Protein AF-S9QH68-F1 (afdb_monomer_lite)

Radius of gyration: 13.93 Å; chains: 1; bounding box: 38×31×34 Å

Sequence (95 aa):
MSVCTQVYGQNCQETPCPEGQKCHMWNTYSHPREAWGTCLIRCGEEHTPACSEGFVCQMSYCRKACDPAVPEVCGPHYKCDRYYEKFAWTCEPDM

Secondary structure (DSSP, 8-state):
-PPPPEEEE--TTTSPPPTTEEEEEE--TT-TTEEEEEEEEB-BTTBPSPPPTTEEEETTEEEEB--TTSTTTT-TTEEEE-SSTTSPPEEEE--

Foldseek 3Di:
DDQAAAEADDPCVVPPDPPQWDWDKDDDPVRNRYIYIDTWHFDDPPDDDAADPQFDQDPRTTFGADDQVDPQPLHPQWHQDDPDPPDGTGTHGND

Organism: Cystobacter fuscus (strain ATCC 25194 / DSM 2262 / NBRC 100088 / M29) (NCBI:txid1242864)

pLDDT: mean 81.28, std 8.47, range [40.97, 91.06]

Structure (mmCIF, N/CA/C/O backbone):
data_AF-S9QH68-F1
#
_entry.id   AF-S9QH68-F1
#
loop_
_atom_site.group_PDB
_atom_site.id
_atom_site.type_symbol
_atom_site.label_atom_id
_atom_site.label_alt_id
_atom_site.label_comp_id
_atom_site.label_asym_id
_atom_site.label_entity_id
_atom_site.label_seq_id
_atom_site.pdbx_PDB_ins_code
_atom_site.Cartn_x
_atom_site.Cartn_y
_atom_site.Cartn_z
_atom_site.occupancy
_atom_site.B_iso_or_equiv
_atom_site.auth_seq_id
_atom_site.auth_comp_id
_atom_site.auth_asym_id
_atom_site.auth_atom_id
_atom_site.pdbx_PDB_model_num
ATOM 1 N N . MET A 1 1 ? -21.156 17.078 -13.956 1.00 40.97 1 MET A N 1
ATOM 2 C CA . MET A 1 1 ? -21.064 15.635 -14.254 1.00 40.97 1 MET A CA 1
ATOM 3 C C . MET A 1 1 ? -20.164 15.021 -13.202 1.00 40.97 1 MET A C 1
ATOM 5 O O . MET A 1 1 ? -18.995 15.377 -13.167 1.00 40.97 1 MET A O 1
ATOM 9 N N . SER A 1 2 ? -20.706 14.189 -12.317 1.00 58.19 2 SER A N 1
ATOM 10 C CA . SER A 1 2 ? -19.890 13.416 -11.377 1.00 58.19 2 SER A CA 1
ATOM 11 C C . SER A 1 2 ? -19.462 12.138 -12.090 1.00 58.19 2 SER A C 1
ATOM 13 O O . SER A 1 2 ? -20.313 11.421 -12.612 1.00 58.19 2 SER A O 1
ATOM 15 N N . VAL A 1 3 ? -18.159 11.892 -12.195 1.00 61.84 3 VAL A N 1
ATOM 16 C CA . VAL A 1 3 ? -17.629 10.642 -12.750 1.00 61.84 3 VAL A CA 1
ATOM 17 C C . VAL A 1 3 ? -17.497 9.664 -11.590 1.00 61.84 3 VAL A C 1
ATOM 19 O O . VAL A 1 3 ? -16.876 9.995 -10.585 1.00 61.84 3 VAL A O 1
ATOM 22 N N . CYS A 1 4 ? -18.112 8.488 -11.703 1.00 69.75 4 CYS A N 1
ATOM 23 C CA . CYS A 1 4 ? -17.899 7.416 -10.738 1.00 69.75 4 CYS A CA 1
ATOM 24 C C . CYS A 1 4 ? -16.495 6.837 -10.945 1.00 69.75 4 CYS A C 1
ATOM 26 O O . CYS A 1 4 ? -16.156 6.429 -12.058 1.00 69.75 4 CYS A O 1
ATOM 28 N N . THR A 1 5 ? -15.706 6.814 -9.875 1.00 78.44 5 THR A N 1
ATOM 29 C CA . THR A 1 5 ? -14.387 6.178 -9.826 1.00 78.44 5 THR A CA 1
ATOM 30 C C . THR A 1 5 ? -14.539 4.801 -9.196 1.00 78.44 5 THR A C 1
ATOM 32 O O . THR A 1 5 ? -15.154 4.665 -8.139 1.00 78.44 5 THR A O 1
ATOM 35 N N . GLN A 1 6 ? -13.989 3.778 -9.836 1.00 84.44 6 GLN A N 1
ATOM 36 C CA . GLN A 1 6 ? -13.924 2.433 -9.294 1.00 84.44 6 GLN A CA 1
ATOM 37 C C . GLN A 1 6 ? -12.786 2.353 -8.277 1.00 84.44 6 GLN A C 1
ATOM 39 O O . GLN A 1 6 ? -11.638 2.641 -8.605 1.00 84.44 6 GLN A O 1
ATOM 44 N N . VAL A 1 7 ? -13.113 2.007 -7.032 1.00 83.31 7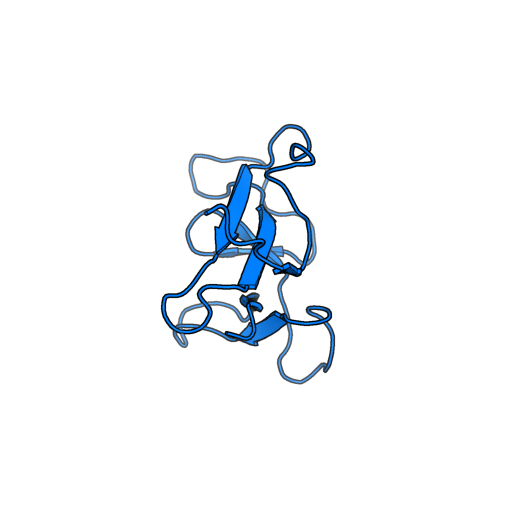 VAL A N 1
ATOM 45 C CA . VAL A 1 7 ? -12.128 1.905 -5.952 1.00 83.31 7 VAL A CA 1
ATOM 46 C C . VAL A 1 7 ? -11.741 0.445 -5.745 1.00 83.31 7 VAL A C 1
ATOM 48 O O . VAL A 1 7 ? -12.595 -0.387 -5.445 1.00 83.31 7 VAL A O 1
ATOM 51 N N . TYR A 1 8 ? -10.454 0.146 -5.878 1.00 85.75 8 TYR A N 1
ATOM 52 C CA . TYR A 1 8 ? -9.850 -1.135 -5.534 1.00 85.75 8 TYR A CA 1
ATOM 53 C C . TYR A 1 8 ? -9.270 -1.089 -4.118 1.00 85.75 8 TYR A C 1
ATOM 55 O O . TYR A 1 8 ? -8.771 -0.054 -3.675 1.00 85.75 8 TYR A O 1
ATOM 63 N N . GLY A 1 9 ? -9.333 -2.212 -3.400 1.00 82.56 9 GLY A N 1
ATOM 64 C CA . GLY A 1 9 ? -8.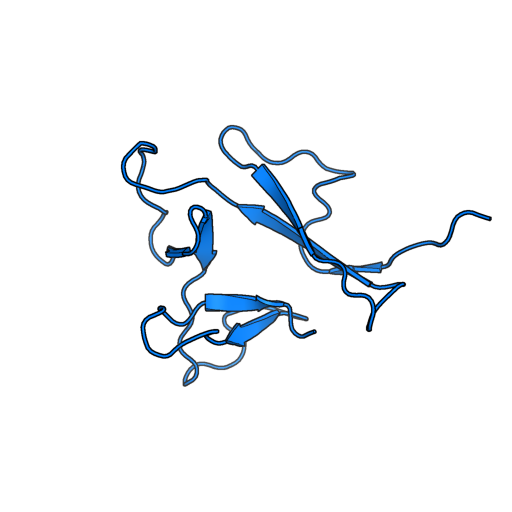951 -2.273 -1.989 1.00 82.56 9 GLY A CA 1
ATOM 65 C C . GLY A 1 9 ? -10.052 -1.753 -1.058 1.00 82.56 9 GLY A C 1
ATOM 66 O O . GLY A 1 9 ? -11.230 -2.057 -1.242 1.00 82.56 9 GLY A O 1
ATOM 67 N N . GLN A 1 10 ? -9.672 -0.995 -0.031 1.00 83.12 10 GLN A N 1
ATOM 68 C CA . GLN A 1 10 ? -10.588 -0.434 0.960 1.00 83.12 10 GLN A CA 1
ATOM 69 C C . GLN A 1 10 ? -10.958 1.008 0.606 1.00 83.12 10 GLN A C 1
ATOM 71 O O . GLN A 1 10 ? -10.108 1.899 0.625 1.00 83.12 10 GLN A O 1
ATOM 76 N N . ASN A 1 11 ? -12.245 1.264 0.349 1.0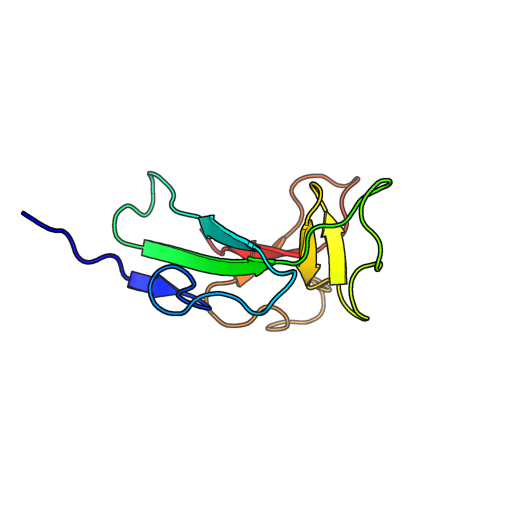0 82.94 11 ASN A N 1
ATOM 77 C CA . ASN A 1 11 ? -12.748 2.619 0.122 1.00 82.94 11 ASN A CA 1
ATOM 78 C C . ASN A 1 11 ? -12.805 3.408 1.436 1.00 82.94 11 ASN A C 1
ATOM 80 O O . ASN A 1 11 ? -13.849 3.522 2.081 1.00 82.94 11 ASN A O 1
ATOM 84 N N . CYS A 1 12 ? -11.656 3.959 1.821 1.00 82.50 12 CYS A N 1
ATOM 85 C CA . CYS A 1 12 ? -11.506 4.684 3.068 1.00 82.50 12 CYS A CA 1
ATOM 86 C C . CYS A 1 12 ? -12.078 6.116 3.051 1.00 82.50 12 CYS A C 1
ATOM 88 O O . CYS A 1 12 ? -12.068 6.792 4.081 1.00 82.50 12 CYS A O 1
ATOM 90 N N . GLN A 1 13 ? -12.578 6.579 1.893 1.00 80.38 13 GLN A N 1
ATOM 91 C CA . GLN A 1 13 ? -13.324 7.836 1.775 1.00 80.38 13 GLN A CA 1
ATOM 92 C C . GLN A 1 13 ? -14.799 7.672 2.145 1.00 80.38 13 GLN A C 1
ATOM 94 O O . GLN A 1 13 ? -15.368 8.578 2.745 1.00 80.38 13 GLN A O 1
ATOM 99 N N . GLU A 1 14 ? -15.411 6.535 1.802 1.00 83.62 14 GLU A N 1
ATOM 100 C CA . GLU A 1 14 ? -16.765 6.208 2.266 1.00 83.62 14 GLU A CA 1
ATOM 101 C C . GLU A 1 14 ? -16.756 5.569 3.655 1.00 83.62 14 GLU A C 1
ATOM 103 O O . GLU A 1 14 ? -17.568 5.927 4.504 1.00 83.62 14 GLU A O 1
ATOM 108 N N . THR A 1 15 ? -15.835 4.631 3.901 1.00 84.38 15 THR A N 1
ATOM 109 C CA . THR A 1 15 ? -15.736 3.919 5.180 1.00 84.38 15 THR A CA 1
ATOM 110 C C . THR A 1 15 ? -14.497 4.388 5.938 1.00 84.38 15 THR A C 1
ATOM 112 O O . THR A 1 15 ? -13.391 4.014 5.555 1.00 84.38 15 THR A O 1
ATOM 115 N N . PRO A 1 16 ? -14.629 5.187 7.008 1.00 83.25 16 PRO A N 1
ATOM 116 C CA . PRO A 1 16 ? -13.471 5.734 7.706 1.00 83.25 16 PRO A CA 1
ATOM 117 C C . PRO A 1 16 ? -12.543 4.629 8.220 1.00 83.25 16 PRO A C 1
ATOM 119 O O . PRO A 1 16 ? -12.987 3.567 8.662 1.00 83.25 16 PRO A O 1
ATOM 122 N N . CYS A 1 17 ? -11.237 4.888 8.155 1.00 86.06 17 CYS A N 1
ATOM 123 C CA . CYS A 1 17 ? -10.240 3.958 8.671 1.00 86.06 17 CYS A CA 1
ATOM 124 C C . CYS A 1 17 ? -10.346 3.809 10.201 1.00 86.06 17 CYS A C 1
ATOM 126 O O . CYS A 1 17 ? -10.757 4.754 10.879 1.00 86.06 17 CYS A O 1
ATOM 128 N N . PRO A 1 18 ? -9.926 2.655 10.753 1.00 82.94 18 PRO A N 1
ATOM 129 C CA . PRO A 1 18 ? -9.816 2.454 12.195 1.00 82.94 18 PRO A CA 1
ATOM 130 C C . PRO A 1 18 ? -8.906 3.492 12.861 1.00 82.94 18 PRO A C 1
ATOM 132 O O . PRO A 1 18 ? -8.041 4.089 12.215 1.00 82.94 18 PRO A O 1
ATOM 135 N N . GLU A 1 19 ? -9.060 3.672 14.173 1.00 79.06 19 GLU A N 1
ATOM 136 C CA . GLU A 1 19 ? -8.237 4.604 14.946 1.00 79.06 19 GLU A CA 1
ATOM 137 C C . GLU A 1 19 ? -6.734 4.307 14.773 1.00 79.06 19 GLU A C 1
ATOM 139 O O . GLU A 1 19 ? -6.302 3.153 14.772 1.00 79.06 19 GLU A O 1
ATOM 144 N N . GLY A 1 20 ? -5.935 5.357 14.553 1.00 76.25 20 GLY A N 1
ATOM 145 C CA . GLY A 1 20 ? -4.496 5.244 14.281 1.00 76.25 20 GLY A CA 1
ATOM 146 C C . GLY A 1 20 ? -4.120 4.920 12.827 1.00 76.25 20 GLY A C 1
ATOM 147 O O . GLY A 1 20 ? -2.936 4.953 12.485 1.00 76.25 20 GLY A O 1
ATOM 148 N N . GLN A 1 21 ? -5.094 4.665 11.947 1.00 85.38 21 GLN A N 1
ATOM 149 C CA . GLN A 1 21 ? -4.869 4.475 10.512 1.00 85.38 21 GLN A CA 1
ATOM 150 C C . GLN A 1 21 ? -5.262 5.721 9.718 1.00 85.38 21 GLN A C 1
ATOM 152 O O . GLN A 1 21 ? -6.224 6.422 10.029 1.00 85.38 21 GLN A O 1
ATOM 157 N N . LYS A 1 22 ? -4.517 5.995 8.649 1.00 85.81 22 LYS A N 1
ATOM 158 C CA . LYS A 1 22 ? -4.787 7.081 7.716 1.00 85.81 22 LYS A CA 1
ATOM 159 C C . LYS A 1 22 ? -5.301 6.513 6.401 1.00 85.81 22 LYS A C 1
ATOM 161 O O . LYS A 1 22 ? -4.712 5.584 5.851 1.00 85.81 22 LYS A O 1
ATOM 166 N N . CYS A 1 23 ? -6.372 7.115 5.892 1.00 86.44 23 CYS A N 1
ATOM 167 C CA . CYS A 1 23 ? -6.859 6.822 4.553 1.00 86.44 23 CYS A CA 1
ATOM 168 C C . CYS A 1 23 ? -5.836 7.293 3.523 1.00 86.44 23 CYS A C 1
ATOM 170 O O . CYS A 1 23 ? -5.482 8.477 3.486 1.00 86.44 23 CYS A O 1
ATOM 172 N N . HIS A 1 24 ? -5.365 6.360 2.706 1.00 86.62 24 HIS A N 1
ATOM 173 C CA . HIS A 1 24 ? -4.448 6.635 1.620 1.00 86.62 24 HIS A CA 1
ATOM 174 C C . HIS A 1 24 ? -5.087 6.174 0.311 1.00 86.62 24 HIS A C 1
ATOM 176 O O . HIS A 1 24 ? -5.351 4.989 0.115 1.00 86.62 24 HIS A O 1
ATOM 182 N N . MET A 1 25 ? -5.357 7.142 -0.563 1.00 85.38 25 MET A N 1
ATOM 183 C CA . MET A 1 25 ? -5.942 6.924 -1.881 1.00 85.38 25 MET A CA 1
ATOM 184 C C . MET A 1 25 ? -4.886 7.236 -2.936 1.00 85.38 25 MET A C 1
ATOM 186 O O . MET A 1 25 ? -4.329 8.336 -2.947 1.00 85.38 25 MET A O 1
ATOM 190 N N . TRP A 1 26 ? -4.631 6.294 -3.836 1.00 85.44 26 TRP A N 1
ATOM 191 C CA . TRP A 1 26 ? -3.872 6.539 -5.055 1.00 85.44 26 TRP A CA 1
ATOM 192 C C . TRP A 1 26 ? -4.829 6.646 -6.231 1.00 85.44 26 TRP A C 1
ATOM 194 O O . TRP A 1 26 ? -5.685 5.791 -6.433 1.00 85.44 26 TRP A O 1
ATOM 204 N N . ASN A 1 27 ? -4.663 7.695 -7.021 1.00 82.56 27 ASN A N 1
ATOM 205 C CA . ASN A 1 27 ? -5.288 7.848 -8.323 1.00 82.56 27 ASN A CA 1
ATOM 206 C C . ASN A 1 27 ? -4.215 8.404 -9.258 1.00 82.56 27 ASN A C 1
ATOM 208 O O . ASN A 1 27 ? -3.490 9.331 -8.887 1.00 82.56 27 ASN A O 1
ATOM 212 N N . THR A 1 28 ? -4.073 7.809 -10.437 1.00 72.31 28 THR A N 1
ATOM 213 C CA . THR A 1 28 ? -3.086 8.244 -11.427 1.00 72.31 28 THR A CA 1
ATOM 214 C C . THR A 1 28 ? -3.791 8.881 -12.608 1.00 72.31 28 THR A C 1
ATOM 216 O O . THR A 1 28 ? -4.919 8.528 -12.948 1.00 72.31 28 THR A O 1
ATOM 219 N N . TYR A 1 29 ? -3.094 9.795 -13.284 1.00 75.88 29 TYR A N 1
ATOM 220 C CA . TYR A 1 29 ? -3.585 10.388 -14.528 1.00 75.88 29 TYR A CA 1
ATOM 221 C C . TYR A 1 29 ? -3.849 9.340 -15.619 1.00 75.88 29 TYR A C 1
ATOM 223 O O . TYR A 1 29 ? -4.736 9.542 -16.445 1.00 75.88 29 TYR A O 1
ATOM 231 N N . SER A 1 30 ? -3.107 8.227 -15.610 1.00 78.50 30 SER A N 1
ATOM 232 C CA . SER A 1 30 ? -3.281 7.109 -16.545 1.00 78.50 30 SER A CA 1
ATOM 233 C C . SER A 1 30 ? -4.582 6.336 -16.306 1.00 78.50 30 SER A C 1
ATOM 235 O O . SER A 1 30 ? -5.156 5.806 -17.253 1.00 78.50 30 SER A O 1
ATOM 237 N N . HIS A 1 31 ? -5.081 6.334 -15.066 1.00 77.38 31 HIS A N 1
ATOM 238 C CA . HIS A 1 31 ? -6.284 5.619 -14.647 1.00 77.38 31 HIS A CA 1
ATOM 239 C C . HIS A 1 31 ? -7.303 6.579 -14.002 1.00 77.38 31 HIS A C 1
ATOM 241 O O . HIS A 1 31 ? -7.611 6.484 -12.814 1.00 77.38 31 HIS A O 1
ATOM 247 N N . PRO A 1 32 ? -7.885 7.523 -14.769 1.00 75.94 32 PRO A N 1
ATOM 248 C CA . PRO A 1 32 ? -8.711 8.603 -14.216 1.00 75.94 32 PRO A CA 1
ATOM 249 C C . PRO A 1 32 ? -10.050 8.125 -13.635 1.00 75.94 32 PRO A C 1
ATOM 251 O O . PRO A 1 32 ? -10.733 8.889 -12.957 1.00 75.94 32 PRO A O 1
ATOM 254 N N . ARG A 1 33 ? -10.449 6.880 -13.919 1.00 83.50 33 ARG A N 1
ATOM 255 C CA . ARG A 1 33 ? -11.676 6.254 -13.405 1.00 83.50 33 ARG A CA 1
ATOM 256 C C . ARG A 1 33 ? -11.401 5.178 -12.366 1.00 83.50 33 ARG A C 1
ATOM 258 O O . ARG A 1 33 ? -12.349 4.533 -11.937 1.00 83.50 33 ARG A O 1
ATOM 265 N N . GLU A 1 34 ? -10.153 4.987 -11.960 1.00 87.12 34 GLU A N 1
ATOM 266 C CA . GLU A 1 34 ? -9.784 3.958 -10.995 1.00 87.12 34 GLU A CA 1
ATOM 267 C C . GLU A 1 34 ? -8.971 4.576 -9.862 1.00 87.12 34 GLU A C 1
ATOM 269 O O . GLU A 1 34 ? -8.164 5.484 -10.059 1.00 87.12 34 GLU A O 1
ATOM 274 N N . ALA A 1 35 ? -9.210 4.111 -8.648 1.00 86.44 35 ALA A N 1
ATOM 275 C CA . ALA A 1 35 ? -8.451 4.526 -7.487 1.00 86.44 35 ALA A CA 1
ATOM 276 C C . ALA A 1 35 ? -8.159 3.319 -6.608 1.00 86.44 35 ALA A C 1
ATOM 278 O O . ALA A 1 35 ? -8.955 2.394 -6.516 1.00 86.44 35 ALA A O 1
ATOM 279 N N . TRP A 1 36 ? -7.028 3.351 -5.925 1.00 88.56 36 TRP A N 1
ATOM 280 C CA . TRP A 1 36 ? -6.623 2.322 -4.984 1.00 88.56 36 TRP A CA 1
ATOM 281 C C . TRP A 1 36 ? -6.701 2.916 -3.596 1.00 88.56 36 TRP A C 1
ATOM 283 O O . TRP A 1 36 ? -6.000 3.879 -3.289 1.00 88.56 36 TRP A O 1
ATOM 293 N N . GLY A 1 37 ? -7.585 2.367 -2.777 1.00 87.62 37 GLY A N 1
ATOM 294 C CA . GLY A 1 37 ? -7.797 2.803 -1.411 1.00 87.62 37 GLY A CA 1
ATOM 295 C C . GLY A 1 37 ? -7.238 1.793 -0.431 1.00 87.62 37 GLY A C 1
ATOM 296 O O . GLY A 1 37 ? -7.450 0.588 -0.555 1.00 87.62 37 GLY A O 1
ATOM 297 N N . THR A 1 38 ? -6.517 2.276 0.571 1.00 86.31 38 THR A N 1
ATOM 298 C CA . THR A 1 38 ? -6.132 1.437 1.700 1.00 86.31 38 THR A CA 1
ATOM 299 C C . THR A 1 38 ? -5.963 2.267 2.965 1.00 86.31 38 THR A C 1
ATOM 301 O O . THR A 1 38 ? -5.708 3.474 2.921 1.00 86.31 38 THR A O 1
ATOM 304 N N . CYS A 1 39 ? -6.111 1.612 4.108 1.00 86.56 39 CYS A N 1
ATOM 305 C CA . CYS A 1 39 ? -5.852 2.217 5.402 1.00 86.56 39 CYS A CA 1
ATOM 306 C C . CYS A 1 39 ? -4.436 1.852 5.843 1.00 86.56 39 CYS A C 1
ATOM 308 O O . CYS A 1 39 ? -4.110 0.678 6.008 1.00 86.56 39 CYS A O 1
ATOM 310 N N . LEU A 1 40 ? -3.582 2.862 6.015 1.00 85.81 4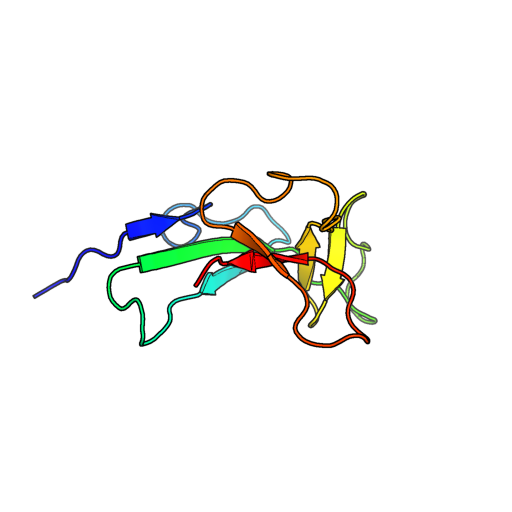0 LEU A N 1
ATOM 311 C CA . LEU A 1 40 ? -2.189 2.666 6.408 1.00 85.81 40 LEU A CA 1
ATOM 312 C C . LEU A 1 40 ? -1.928 3.260 7.782 1.00 85.81 40 LEU A C 1
ATOM 314 O O . LEU A 1 40 ? -2.329 4.385 8.080 1.00 85.81 40 LEU A O 1
ATOM 318 N N . ILE A 1 41 ? -1.176 2.534 8.599 1.00 86.00 41 ILE A N 1
ATOM 319 C CA . ILE A 1 41 ? -0.641 3.060 9.855 1.00 86.00 41 ILE A CA 1
ATOM 320 C C . ILE A 1 41 ? 0.568 3.938 9.524 1.00 86.00 41 ILE A C 1
ATOM 322 O O . ILE A 1 41 ? 1.378 3.586 8.665 1.00 86.00 41 ILE A O 1
ATOM 326 N N . ARG A 1 42 ? 0.696 5.091 10.182 1.00 83.69 42 ARG A N 1
ATOM 327 C CA . ARG A 1 42 ? 1.919 5.900 10.093 1.00 83.69 42 ARG A CA 1
ATOM 328 C C . ARG A 1 42 ? 3.032 5.266 10.912 1.00 83.69 42 ARG A C 1
ATOM 330 O O . ARG A 1 42 ? 2.800 4.844 12.036 1.00 83.69 42 ARG A O 1
ATOM 337 N N . CYS A 1 43 ? 4.237 5.259 10.366 1.00 85.06 43 CYS A N 1
ATOM 338 C CA . CYS A 1 43 ? 5.426 4.732 11.025 1.00 85.06 43 CYS A CA 1
ATOM 339 C C . CYS A 1 43 ? 6.622 5.665 10.809 1.00 85.06 43 CYS A C 1
ATOM 341 O O . CYS A 1 43 ? 6.630 6.474 9.879 1.00 85.06 43 CYS A O 1
ATOM 343 N N . GLY A 1 44 ? 7.636 5.560 11.665 1.00 76.62 44 GLY A N 1
ATOM 344 C CA . GLY A 1 44 ? 8.845 6.386 11.620 1.00 76.62 44 GLY A CA 1
ATOM 345 C C . GLY A 1 44 ? 9.367 6.688 13.022 1.00 76.62 44 GLY A C 1
ATOM 346 O O . GLY A 1 44 ? 8.776 6.241 14.000 1.00 76.62 44 GLY A O 1
ATOM 347 N N . GLU A 1 45 ? 10.455 7.453 13.124 1.00 64.56 45 GLU A N 1
ATOM 348 C CA . GLU A 1 45 ? 11.129 7.750 14.403 1.00 64.56 45 GLU A CA 1
ATOM 349 C C . GLU A 1 45 ? 10.210 8.407 15.451 1.00 64.56 45 GLU A C 1
ATOM 351 O O . GLU A 1 45 ? 10.350 8.132 16.639 1.00 64.56 45 GLU A O 1
ATOM 356 N N . GLU A 1 46 ? 9.224 9.205 15.027 1.00 64.75 46 GLU A N 1
ATOM 357 C CA . GLU A 1 46 ? 8.228 9.828 15.919 1.00 64.75 46 GLU A CA 1
ATOM 358 C C . GLU A 1 46 ? 6.960 8.985 16.151 1.00 64.75 46 GLU A C 1
ATOM 360 O O . GLU A 1 46 ? 6.139 9.330 17.000 1.00 64.75 46 GLU A O 1
ATOM 365 N N . HIS A 1 47 ? 6.761 7.892 15.409 1.00 61.12 47 HIS A N 1
ATOM 366 C CA . HIS A 1 47 ? 5.512 7.129 15.421 1.00 61.12 47 HIS A CA 1
ATOM 367 C C . HIS A 1 47 ? 5.744 5.690 15.891 1.00 61.12 47 HIS A C 1
ATOM 369 O O . HIS A 1 47 ? 6.074 4.802 15.105 1.00 61.12 47 HIS A O 1
ATOM 375 N N . THR A 1 48 ? 5.523 5.468 17.188 1.00 55.38 48 THR A N 1
ATOM 376 C CA . THR A 1 48 ? 5.252 4.154 17.783 1.00 55.38 48 THR A CA 1
ATOM 377 C C . THR A 1 48 ? 3.738 3.907 17.834 1.00 55.38 48 THR A C 1
ATOM 379 O O . THR A 1 48 ? 2.982 4.833 18.132 1.00 55.38 48 THR A O 1
ATOM 382 N N . PRO A 1 49 ? 3.262 2.675 17.570 1.00 59.69 49 PRO A N 1
ATOM 383 C CA . PRO A 1 49 ? 4.017 1.426 17.443 1.00 59.69 49 PRO A CA 1
ATOM 384 C C . PRO A 1 49 ? 4.670 1.210 16.069 1.00 59.69 49 PRO A C 1
ATOM 386 O O . PRO A 1 49 ? 4.269 1.785 15.059 1.00 59.69 49 PRO A O 1
ATOM 389 N N . ALA A 1 50 ? 5.675 0.328 16.047 1.00 70.94 50 ALA A N 1
ATOM 390 C CA . ALA A 1 50 ? 6.182 -0.247 14.808 1.00 70.94 50 ALA A CA 1
ATOM 391 C C . ALA A 1 50 ? 5.043 -0.948 14.051 1.00 70.94 50 ALA A C 1
ATOM 393 O O . ALA A 1 50 ? 4.066 -1.407 14.649 1.00 70.94 50 ALA A O 1
ATOM 394 N N . CYS A 1 51 ? 5.173 -1.020 12.730 1.00 81.06 51 CYS A N 1
ATOM 395 C CA . CYS A 1 51 ? 4.229 -1.728 11.880 1.00 81.06 51 CYS A CA 1
ATOM 396 C C . CYS A 1 51 ? 3.971 -3.152 12.390 1.00 81.06 51 CYS A C 1
ATOM 398 O O . CYS A 1 51 ? 4.881 -3.801 12.907 1.00 81.06 51 CYS A O 1
ATOM 400 N N . SER A 1 52 ? 2.732 -3.628 12.247 1.00 81.62 52 SER A N 1
ATOM 401 C CA . SER A 1 52 ? 2.365 -5.000 12.607 1.00 81.62 52 SER A CA 1
ATOM 402 C C . SER A 1 52 ? 3.232 -6.026 11.870 1.00 81.62 52 SER A C 1
ATOM 404 O O . SER A 1 52 ? 3.813 -5.731 10.825 1.00 81.62 52 SER A O 1
ATOM 406 N N . GLU A 1 53 ? 3.302 -7.249 12.395 1.00 81.00 53 GLU A N 1
ATOM 407 C CA . GLU A 1 53 ? 4.038 -8.333 11.743 1.00 81.00 53 GLU A CA 1
ATOM 408 C C . GLU A 1 53 ? 3.575 -8.519 10.286 1.00 81.00 53 GLU A C 1
ATOM 410 O O . GLU A 1 53 ? 2.380 -8.489 9.987 1.00 81.00 53 GLU A O 1
ATOM 415 N N . GLY A 1 54 ? 4.533 -8.639 9.363 1.00 82.69 54 GLY A N 1
ATOM 416 C CA . GLY A 1 54 ? 4.261 -8.676 7.923 1.00 82.69 54 GLY A CA 1
ATOM 417 C C . GLY A 1 54 ? 4.084 -7.304 7.257 1.00 82.69 54 GLY A C 1
ATOM 418 O O . GLY A 1 54 ? 3.810 -7.247 6.059 1.00 82.69 54 GLY A O 1
ATOM 419 N N . PHE A 1 55 ? 4.270 -6.199 7.984 1.00 87.81 55 PHE A N 1
ATOM 420 C CA . PHE A 1 55 ? 4.302 -4.847 7.429 1.00 87.81 55 PHE A CA 1
ATOM 421 C C . PHE A 1 55 ? 5.673 -4.203 7.640 1.00 87.81 55 PHE A C 1
ATOM 423 O O . PHE A 1 55 ? 6.289 -4.324 8.696 1.00 87.81 55 PHE A O 1
ATOM 430 N N . VAL A 1 56 ? 6.140 -3.472 6.633 1.00 88.06 56 VAL A N 1
ATOM 431 C CA . VAL A 1 56 ? 7.395 -2.717 6.667 1.00 88.06 56 VAL A CA 1
ATOM 432 C C . VAL A 1 56 ? 7.108 -1.228 6.606 1.00 88.06 56 VAL A C 1
ATOM 434 O O . VAL A 1 56 ? 6.196 -0.776 5.909 1.00 88.06 56 VAL A O 1
ATOM 437 N N . CYS A 1 57 ? 7.899 -0.452 7.343 1.00 86.56 57 CYS A N 1
ATOM 438 C CA . CYS A 1 57 ? 7.795 0.993 7.286 1.00 86.56 57 CYS A CA 1
ATOM 439 C C . CYS A 1 57 ? 8.445 1.513 6.004 1.00 86.56 57 CYS A C 1
ATOM 441 O O . CYS A 1 57 ? 9.667 1.473 5.860 1.00 86.56 57 CYS A O 1
ATOM 443 N N . GLN A 1 58 ? 7.634 2.009 5.073 1.00 84.44 58 GLN A N 1
ATOM 444 C CA . GLN A 1 58 ? 8.102 2.558 3.807 1.00 84.44 58 GLN A CA 1
ATOM 445 C C . GLN A 1 58 ? 7.437 3.917 3.566 1.00 84.44 58 GLN A C 1
ATOM 447 O O . GLN A 1 58 ? 6.219 4.052 3.644 1.00 84.44 58 GLN A O 1
ATOM 452 N N . MET A 1 59 ? 8.244 4.949 3.293 1.00 80.38 59 MET A N 1
ATOM 453 C CA . MET A 1 59 ? 7.763 6.331 3.107 1.00 80.38 59 MET A CA 1
ATOM 454 C C . MET A 1 59 ? 6.860 6.831 4.256 1.00 80.38 59 MET A C 1
ATOM 456 O O . MET A 1 59 ? 5.860 7.503 4.015 1.00 80.38 59 MET A O 1
ATOM 460 N N . SER A 1 60 ? 7.201 6.482 5.500 1.00 84.44 60 SER A N 1
ATOM 461 C CA . SER A 1 60 ? 6.446 6.826 6.719 1.00 84.44 60 SER A CA 1
ATOM 462 C C . SER A 1 60 ? 5.067 6.166 6.869 1.00 84.44 60 SER A C 1
ATOM 464 O O . SER A 1 60 ? 4.267 6.584 7.710 1.00 84.44 60 SER A O 1
ATOM 466 N N . TYR A 1 61 ? 4.785 5.118 6.092 1.00 86.44 61 TYR A N 1
ATOM 467 C CA . TYR A 1 61 ? 3.573 4.316 6.224 1.00 86.44 61 TYR A CA 1
ATOM 468 C C . TYR A 1 61 ? 3.893 2.822 6.276 1.00 86.44 61 TYR A C 1
ATOM 470 O O . TYR A 1 61 ? 4.801 2.332 5.606 1.00 86.44 61 TYR A O 1
ATOM 478 N N . CYS A 1 62 ? 3.127 2.090 7.074 1.00 87.75 62 CYS A N 1
ATOM 479 C CA . CYS A 1 62 ? 3.206 0.643 7.159 1.00 87.75 62 CYS A CA 1
ATOM 480 C C . CYS A 1 62 ? 2.588 0.027 5.918 1.00 87.75 62 CYS A C 1
ATOM 482 O O . CYS A 1 62 ? 1.370 0.032 5.768 1.00 87.75 62 CYS A O 1
ATOM 484 N N . ARG A 1 63 ? 3.424 -0.517 5.041 1.00 87.75 63 ARG A N 1
ATOM 485 C CA . ARG A 1 63 ? 2.984 -1.220 3.837 1.00 87.75 63 ARG A CA 1
ATOM 486 C C . ARG A 1 63 ? 3.177 -2.710 4.025 1.00 87.75 63 ARG A C 1
ATOM 488 O O . ARG A 1 63 ? 4.140 -3.134 4.662 1.00 87.75 63 ARG A O 1
ATOM 495 N N . LYS A 1 64 ? 2.251 -3.504 3.492 1.00 87.38 64 LYS A N 1
ATOM 496 C CA . LYS A 1 64 ? 2.343 -4.961 3.566 1.00 87.38 64 LYS A CA 1
ATOM 497 C C . LYS A 1 64 ? 3.605 -5.404 2.830 1.00 87.38 64 LYS A C 1
ATOM 499 O O . LYS A 1 64 ? 3.783 -5.050 1.663 1.00 87.38 64 LYS A O 1
ATOM 504 N N . ALA A 1 65 ? 4.474 -6.127 3.526 1.00 89.31 65 ALA A N 1
ATOM 505 C CA . ALA A 1 65 ? 5.644 -6.737 2.925 1.00 89.31 65 ALA A CA 1
ATOM 506 C C . ALA A 1 65 ? 5.191 -7.866 2.002 1.00 89.31 65 ALA A C 1
ATOM 508 O O . ALA A 1 65 ? 4.257 -8.609 2.315 1.00 89.31 65 ALA A O 1
ATOM 509 N N . CYS A 1 66 ? 5.855 -7.992 0.867 1.00 90.12 66 CYS A N 1
ATOM 510 C CA . CYS A 1 66 ? 5.609 -9.072 -0.068 1.00 90.12 66 CYS A CA 1
ATOM 511 C C . CYS A 1 66 ? 6.933 -9.656 -0.531 1.00 90.12 66 CYS A C 1
ATOM 513 O O . CYS A 1 66 ? 7.970 -8.997 -0.479 1.00 90.12 66 CYS A O 1
ATOM 515 N N . ASP A 1 67 ? 6.879 -10.901 -0.981 1.00 87.00 67 ASP A N 1
ATOM 516 C CA . ASP A 1 67 ? 7.999 -11.538 -1.645 1.00 87.00 67 ASP A CA 1
ATOM 517 C C . ASP A 1 67 ? 7.624 -11.704 -3.122 1.00 87.00 67 ASP A C 1
ATOM 519 O O . ASP A 1 67 ? 6.584 -12.305 -3.401 1.00 87.00 67 ASP A O 1
ATOM 523 N N . PRO A 1 68 ? 8.411 -11.178 -4.076 1.00 84.19 68 PRO A N 1
ATOM 524 C CA . PRO A 1 68 ? 8.117 -11.331 -5.499 1.00 84.19 68 PRO A CA 1
ATOM 525 C C . PRO A 1 68 ? 8.146 -12.799 -5.959 1.00 84.19 68 PRO A C 1
ATOM 527 O O . PRO A 1 68 ? 7.591 -13.112 -7.010 1.00 84.19 68 PRO A O 1
ATOM 530 N N . ALA A 1 69 ? 8.764 -13.706 -5.192 1.00 85.00 69 ALA A N 1
ATOM 531 C CA . ALA A 1 69 ? 8.718 -15.142 -5.454 1.00 85.00 69 ALA A CA 1
ATOM 532 C C . ALA A 1 69 ? 7.381 -15.786 -5.047 1.00 85.00 69 ALA A C 1
ATOM 534 O O . ALA A 1 69 ? 7.092 -16.903 -5.482 1.00 85.00 69 ALA A O 1
ATOM 535 N N . VAL A 1 70 ? 6.567 -15.110 -4.227 1.00 81.00 70 VAL A N 1
ATOM 536 C CA . VAL A 1 70 ? 5.259 -15.601 -3.786 1.00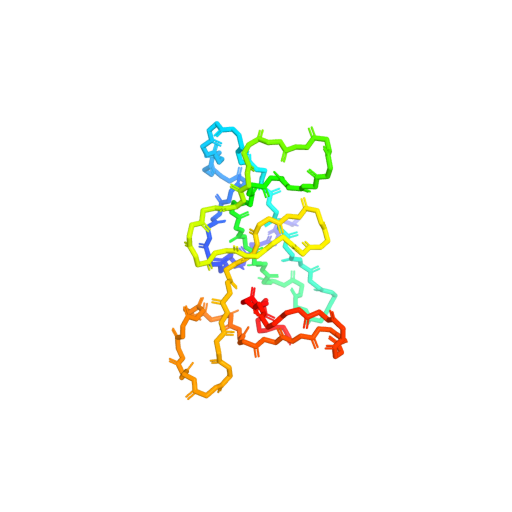 81.00 70 VAL A CA 1
ATOM 537 C C . VAL A 1 70 ? 4.156 -14.841 -4.533 1.00 81.00 70 VAL A C 1
ATOM 539 O O . VAL A 1 70 ? 3.893 -13.671 -4.237 1.00 81.00 70 VAL A O 1
ATOM 542 N N . PRO A 1 71 ? 3.481 -15.480 -5.502 1.00 71.31 71 PRO A N 1
ATOM 543 C CA . PRO A 1 71 ? 2.389 -14.840 -6.222 1.00 71.31 71 PRO A CA 1
ATOM 544 C C . PRO A 1 71 ? 1.197 -14.553 -5.292 1.00 71.31 71 PRO A C 1
ATOM 546 O O . PRO A 1 71 ? 0.971 -15.246 -4.303 1.00 71.31 71 PRO A O 1
ATOM 549 N N . GLU A 1 72 ? 0.433 -13.508 -5.620 1.00 73.69 72 GLU A N 1
ATOM 550 C CA . GLU A 1 72 ? -0.859 -13.156 -4.999 1.00 73.69 72 GLU A CA 1
ATOM 551 C C . GLU A 1 72 ? -0.848 -12.723 -3.515 1.00 73.69 72 GLU A C 1
ATOM 553 O O . GLU A 1 72 ? -1.906 -12.534 -2.916 1.00 73.69 72 GLU A O 1
ATOM 558 N N . VAL A 1 73 ? 0.314 -12.439 -2.912 1.00 82.00 73 VAL A N 1
ATOM 559 C CA . VAL A 1 73 ? 0.395 -11.941 -1.515 1.00 82.00 73 VAL A CA 1
ATOM 560 C C . VAL A 1 73 ? -0.345 -10.611 -1.308 1.00 82.00 73 VAL A C 1
ATOM 562 O O . VAL A 1 73 ? -0.872 -10.339 -0.222 1.00 82.00 73 VAL A O 1
ATOM 565 N N . CYS A 1 74 ? -0.382 -9.770 -2.339 1.00 81.69 74 CYS A N 1
ATOM 566 C CA . CYS A 1 74 ? -0.880 -8.399 -2.264 1.00 81.69 74 CYS A CA 1
ATOM 567 C C . CYS A 1 74 ? -2.381 -8.251 -2.516 1.00 81.69 74 CYS A C 1
ATOM 569 O O . CYS A 1 74 ? -2.953 -7.219 -2.167 1.00 81.69 74 CYS A O 1
ATOM 571 N N . GLY A 1 75 ? -3.026 -9.304 -3.018 1.00 80.62 75 GLY A N 1
ATOM 572 C CA . GLY A 1 75 ? -4.428 -9.273 -3.406 1.00 80.62 75 GLY A CA 1
ATOM 573 C C . GLY A 1 75 ? -4.664 -8.639 -4.784 1.00 80.62 75 GLY A C 1
ATOM 574 O O . GLY A 1 75 ? -3.730 -8.193 -5.449 1.00 80.62 75 GLY A O 1
ATOM 575 N N . PRO A 1 76 ? -5.925 -8.628 -5.240 1.00 80.12 76 PRO A N 1
ATOM 576 C CA . PRO A 1 76 ? -6.284 -8.163 -6.575 1.00 80.12 76 PRO A CA 1
ATOM 577 C C . PRO A 1 76 ? -6.011 -6.663 -6.738 1.00 80.12 76 PRO A C 1
ATOM 579 O O . PRO A 1 76 ? -6.290 -5.879 -5.833 1.00 80.12 76 PRO A O 1
ATOM 582 N N . HIS A 1 77 ? -5.510 -6.271 -7.914 1.00 82.69 77 HIS A N 1
ATOM 583 C CA . HIS A 1 77 ? -5.110 -4.896 -8.264 1.00 82.69 77 HIS A CA 1
ATOM 584 C C . HIS A 1 77 ? -3.924 -4.333 -7.465 1.00 82.69 77 HIS A C 1
ATOM 586 O O . HIS A 1 77 ? -3.654 -3.134 -7.531 1.00 82.69 77 HIS A O 1
ATOM 592 N N . TYR A 1 78 ? -3.191 -5.183 -6.746 1.00 86.75 78 TYR A N 1
ATOM 593 C CA . TYR A 1 78 ? -1.919 -4.838 -6.126 1.00 86.75 78 TYR A CA 1
ATOM 594 C C . TYR A 1 78 ? -0.851 -5.838 -6.570 1.00 86.75 78 TYR A C 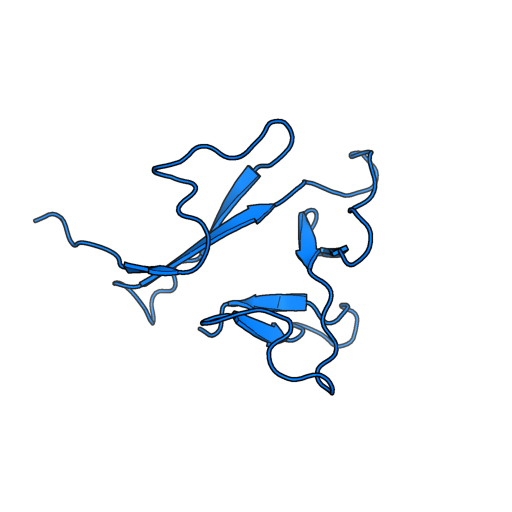1
ATOM 596 O O . TYR A 1 78 ? -1.077 -7.048 -6.578 1.00 86.75 78 TYR A O 1
ATOM 604 N N . LYS A 1 79 ? 0.334 -5.335 -6.905 1.00 87.62 79 LYS A N 1
ATOM 605 C CA . LYS A 1 79 ? 1.506 -6.137 -7.257 1.00 87.62 79 LYS A CA 1
ATOM 606 C C . LYS A 1 79 ? 2.587 -5.994 -6.198 1.00 87.62 79 LYS A C 1
ATOM 608 O O . LYS A 1 79 ? 2.663 -4.996 -5.484 1.00 87.62 79 LYS A O 1
ATOM 613 N N . CYS A 1 80 ? 3.429 -7.016 -6.098 1.00 89.88 80 CYS A N 1
ATOM 614 C CA . CYS A 1 80 ? 4.634 -6.909 -5.299 1.00 89.88 80 CYS A CA 1
ATOM 615 C C . CYS A 1 80 ? 5.673 -6.104 -6.079 1.00 89.88 80 CYS A C 1
ATOM 617 O O . CYS A 1 80 ? 6.173 -6.575 -7.100 1.00 89.88 80 CYS A O 1
ATOM 619 N N . ASP A 1 81 ? 5.971 -4.892 -5.618 1.00 88.44 81 ASP A N 1
ATOM 620 C CA . ASP A 1 81 ? 6.864 -3.964 -6.308 1.00 88.44 81 ASP A CA 1
ATOM 621 C C . ASP A 1 81 ? 7.828 -3.287 -5.318 1.00 88.44 81 ASP A C 1
ATOM 623 O O . ASP A 1 81 ? 7.640 -3.313 -4.096 1.00 88.44 81 ASP A O 1
ATOM 627 N N . ARG A 1 82 ? 8.904 -2.697 -5.844 1.00 87.88 82 ARG A N 1
ATOM 628 C CA . ARG A 1 82 ? 9.801 -1.816 -5.097 1.00 87.88 82 ARG A CA 1
ATOM 629 C C . ARG A 1 82 ? 10.256 -0.673 -6.002 1.00 87.88 82 ARG A C 1
ATOM 631 O O . ARG A 1 82 ? 10.890 -0.887 -7.030 1.00 87.88 82 ARG A O 1
ATOM 638 N N . TYR A 1 83 ? 10.046 0.564 -5.553 1.00 80.56 83 TYR A N 1
ATOM 639 C CA . TYR A 1 83 ? 10.469 1.749 -6.313 1.00 80.56 83 TYR A CA 1
ATOM 640 C C . TYR A 1 83 ? 11.986 1.838 -6.519 1.00 80.56 83 TYR A C 1
ATOM 642 O O . TYR A 1 83 ? 12.449 2.367 -7.524 1.00 80.56 83 TYR A O 1
ATOM 650 N N . TYR A 1 84 ? 12.773 1.373 -5.544 1.00 81.50 84 TYR A N 1
ATOM 651 C CA . TYR A 1 84 ? 14.233 1.369 -5.607 1.00 81.50 84 TYR A CA 1
ATOM 652 C C . TYR A 1 84 ? 14.777 0.151 -4.869 1.00 81.50 84 TYR A C 1
ATOM 654 O O . TYR A 1 84 ? 14.168 -0.316 -3.911 1.00 81.50 84 TYR A O 1
ATOM 662 N N . GLU A 1 85 ? 15.973 -0.306 -5.239 1.00 83.12 85 GLU A N 1
ATOM 663 C CA . GLU A 1 85 ? 16.613 -1.477 -4.620 1.00 83.12 85 GLU A CA 1
ATOM 664 C C . GLU A 1 85 ? 16.858 -1.322 -3.114 1.00 83.12 85 GLU A C 1
ATOM 666 O O . GLU A 1 85 ? 16.869 -2.309 -2.384 1.00 83.12 85 GLU A O 1
ATOM 671 N N . LYS A 1 86 ? 17.007 -0.076 -2.648 1.00 83.19 86 LYS A N 1
ATOM 672 C CA . LYS A 1 86 ? 17.143 0.271 -1.226 1.00 83.19 86 LYS A CA 1
ATOM 673 C C . LYS A 1 86 ? 15.855 0.094 -0.416 1.00 83.19 86 LYS A C 1
ATOM 675 O O . LYS A 1 86 ? 15.906 0.135 0.808 1.00 83.19 86 LYS A O 1
ATOM 680 N N . PHE A 1 87 ? 14.703 -0.014 -1.077 1.00 83.44 87 PHE A N 1
ATOM 681 C CA . PHE A 1 87 ? 13.420 -0.201 -0.417 1.00 83.44 87 PHE A CA 1
ATOM 682 C C . PHE A 1 87 ? 13.057 -1.685 -0.363 1.00 83.44 87 PHE A C 1
ATOM 684 O O . PHE A 1 87 ? 13.353 -2.454 -1.279 1.00 83.44 87 PHE A O 1
ATOM 691 N N . ALA A 1 88 ? 12.397 -2.075 0.728 1.00 85.81 88 ALA A N 1
ATOM 692 C CA . ALA A 1 88 ? 11.798 -3.395 0.849 1.00 85.81 88 ALA A CA 1
ATOM 693 C C . ALA A 1 88 ? 10.679 -3.573 -0.187 1.00 85.81 88 ALA A C 1
ATOM 695 O O . ALA A 1 88 ? 10.017 -2.600 -0.552 1.00 85.81 88 ALA A O 1
ATOM 696 N N . TRP A 1 89 ? 10.470 -4.813 -0.620 1.00 90.38 89 TRP A N 1
ATOM 697 C CA . TRP A 1 89 ? 9.345 -5.195 -1.464 1.00 90.38 89 TRP A CA 1
ATOM 698 C C . TRP A 1 89 ? 8.031 -5.002 -0.711 1.00 90.38 89 TRP A C 1
ATOM 700 O O . TRP A 1 89 ? 7.844 -5.532 0.391 1.00 90.38 89 TRP A O 1
ATOM 710 N N . THR A 1 90 ? 7.135 -4.216 -1.296 1.00 91.06 90 THR A N 1
ATOM 711 C CA . THR A 1 90 ? 5.835 -3.894 -0.714 1.00 91.06 90 THR A CA 1
ATOM 712 C C . THR A 1 90 ? 4.722 -4.110 -1.718 1.00 91.06 90 THR A C 1
ATOM 714 O O . THR A 1 90 ? 4.922 -4.086 -2.931 1.00 91.06 90 THR A O 1
ATOM 717 N N . CYS A 1 91 ? 3.525 -4.340 -1.193 1.00 88.62 91 CYS A N 1
ATOM 718 C CA . CYS A 1 91 ? 2.327 -4.365 -2.010 1.00 88.62 91 CYS A CA 1
ATOM 719 C C . CYS A 1 91 ? 2.003 -2.956 -2.487 1.00 88.62 91 CYS A C 1
ATOM 721 O O . CYS A 1 91 ? 1.491 -2.135 -1.722 1.00 88.62 91 CYS A O 1
ATOM 723 N N . GLU A 1 92 ? 2.305 -2.701 -3.751 1.00 86.94 92 GLU A N 1
ATOM 724 C CA . GLU A 1 92 ? 2.014 -1.451 -4.429 1.00 86.94 92 GLU A CA 1
ATOM 725 C C . GLU A 1 92 ? 0.809 -1.637 -5.358 1.00 86.94 92 GLU A C 1
ATOM 727 O O . GLU A 1 92 ? 0.545 -2.748 -5.825 1.00 86.94 92 GLU A O 1
ATOM 732 N N . PRO A 1 93 ? 0.044 -0.572 -5.625 1.00 85.06 93 PRO A N 1
ATOM 733 C CA . PRO A 1 93 ? -1.020 -0.622 -6.619 1.00 85.06 93 PRO A CA 1
ATOM 734 C C . PRO A 1 93 ? -0.491 -1.093 -7.984 1.00 85.06 93 PRO A C 1
ATOM 736 O O . PRO A 1 93 ? 0.540 -0.605 -8.452 1.00 85.06 93 PRO A O 1
ATOM 739 N N . ASP A 1 94 ? -1.204 -2.011 -8.641 1.00 82.69 94 ASP A N 1
ATOM 740 C CA . ASP A 1 94 ? -0.916 -2.415 -10.024 1.00 82.69 94 ASP A CA 1
ATOM 741 C C . ASP A 1 94 ? -1.490 -1.385 -11.007 1.00 82.69 94 ASP A C 1
ATOM 743 O O . ASP A 1 94 ? -2.480 -1.623 -11.693 1.00 82.69 94 ASP A O 1
ATOM 747 N N . MET A 1 95 ? -0.896 -0.193 -10.967 1.00 75.06 95 MET A N 1
ATOM 748 C CA . MET A 1 95 ? -1.116 0.910 -11.907 1.00 75.06 95 MET A CA 1
ATOM 749 C C . MET A 1 95 ? -0.174 0.795 -13.107 1.00 75.06 95 MET A C 1
ATOM 751 O O . MET A 1 95 ? 0.866 0.089 -12.988 1.00 75.06 95 MET A O 1
#